Protein AF-A0A7N0TJA2-F1 (afdb_monomer_lite)

Organism: Kalanchoe fedtschenkoi (NCBI:txid63787)

Secondary structure (DSSP, 8-state):
------------------------------------------------TT---TTT-----SSEEEETTEEEEEEHHHHHHHHHHHHHHHHH--

pLDDT: mean 74.28, std 17.7, range [43.88, 97.81]

Sequence (94 aa):
MEQGSNSSQNKQKIDTTLKLGLPQFHREHSSPELIPKPKPKSKGPKVVPGRVCEFCGCTETPTWRRGPSGPNTLCNRCGLRYMRNQKKAKNAEA

Structure (mmCIF, N/CA/C/O backbone):
data_AF-A0A7N0TJA2-F1
#
_entry.id   AF-A0A7N0TJA2-F1
#
loop_
_atom_site.group_PDB
_atom_site.id
_atom_site.type_symbol
_atom_site.label_atom_id
_atom_site.label_alt_id
_atom_site.label_comp_id
_atom_site.label_asym_id
_atom_site.label_entity_id
_atom_site.label_seq_id
_atom_site.pdbx_PDB_ins_code
_atom_site.Cartn_x
_atom_site.Cartn_y
_atom_site.Cartn_z
_atom_site.occupancy
_atom_site.B_iso_or_equiv
_atom_site.auth_seq_id
_atom_site.auth_comp_id
_atom_site.auth_asym_id
_atom_site.auth_atom_id
_atom_site.pdbx_PDB_model_num
ATOM 1 N N . MET A 1 1 ? -30.367 33.251 39.022 1.00 52.94 1 MET A N 1
ATOM 2 C CA . MET A 1 1 ? -29.550 32.954 37.826 1.00 52.94 1 MET A CA 1
ATOM 3 C C . MET A 1 1 ? -29.080 34.286 37.267 1.00 52.94 1 MET A C 1
ATOM 5 O O . MET A 1 1 ? -29.832 35.238 37.400 1.00 52.94 1 MET A O 1
ATOM 9 N N . GLU A 1 2 ? -27.861 34.301 36.717 1.00 46.75 2 GLU A N 1
ATOM 10 C CA . GLU A 1 2 ? -27.069 35.452 36.219 1.00 46.75 2 GLU A CA 1
ATOM 11 C C . GLU A 1 2 ? -26.416 36.292 37.337 1.00 46.75 2 GLU A C 1
ATOM 13 O O . GLU A 1 2 ? -27.101 36.848 38.186 1.00 46.75 2 GLU A O 1
ATOM 18 N N . GLN A 1 3 ? -25.099 36.190 37.594 1.00 43.88 3 GLN A N 1
ATOM 19 C CA . GLN A 1 3 ? -23.919 36.557 36.768 1.00 43.88 3 GLN A CA 1
ATOM 20 C C . GLN A 1 3 ? -23.968 38.051 36.382 1.00 43.88 3 GLN A C 1
ATOM 22 O O . GLN A 1 3 ? -24.968 38.500 35.855 1.00 43.88 3 GLN A O 1
ATOM 27 N N . GLY A 1 4 ? -22.963 38.898 36.597 1.00 45.53 4 GLY A N 1
ATOM 28 C CA . GLY A 1 4 ? -21.614 38.682 37.085 1.00 45.53 4 GLY A CA 1
ATOM 29 C C . GLY A 1 4 ? -20.908 40.012 37.383 1.00 45.53 4 GLY A C 1
ATOM 30 O O . GLY A 1 4 ? -21.218 41.056 36.824 1.00 45.53 4 GLY A O 1
ATOM 31 N N . SER A 1 5 ? -19.959 39.905 38.308 1.00 60.06 5 SER A N 1
ATOM 32 C CA . SER A 1 5 ? -18.592 40.428 38.233 1.00 60.06 5 SER A CA 1
ATOM 33 C C . SER A 1 5 ? -18.355 41.905 37.889 1.00 60.06 5 SER A C 1
ATOM 35 O O . SER A 1 5 ? -18.262 42.319 36.738 1.00 60.06 5 SER A O 1
ATOM 37 N N . ASN A 1 6 ? -18.098 42.643 38.972 1.00 52.38 6 ASN A N 1
ATOM 38 C CA . ASN A 1 6 ? -17.300 43.864 39.076 1.00 52.38 6 ASN A CA 1
ATOM 39 C C . ASN A 1 6 ? -16.091 43.911 38.120 1.00 52.38 6 ASN A C 1
ATOM 41 O O . ASN A 1 6 ? -15.271 42.998 38.112 1.00 52.38 6 ASN A O 1
ATOM 45 N N . SER A 1 7 ? -15.853 45.050 37.473 1.00 50.69 7 SER A N 1
ATOM 46 C CA . SER A 1 7 ? -15.017 46.117 38.053 1.00 50.69 7 SER A CA 1
ATOM 47 C C . SER A 1 7 ? -14.445 47.014 36.951 1.00 50.69 7 SER A C 1
ATOM 49 O O . SER A 1 7 ? -13.601 46.608 36.158 1.00 50.69 7 SER A O 1
ATOM 51 N N . SER A 1 8 ? -14.918 48.257 36.970 1.00 60.25 8 SER A N 1
ATOM 52 C CA . SER A 1 8 ? -14.126 49.480 36.851 1.00 60.25 8 SER A CA 1
ATOM 53 C C . SER A 1 8 ? -13.146 49.606 35.685 1.00 60.25 8 SER A C 1
ATOM 55 O O . SER A 1 8 ? -11.961 49.289 35.753 1.00 60.25 8 SER A O 1
ATOM 57 N N . GLN A 1 9 ? -13.662 50.275 34.660 1.00 59.84 9 GLN A N 1
ATOM 58 C CA . GLN A 1 9 ? -12.917 51.204 33.821 1.00 59.84 9 GLN A CA 1
ATOM 59 C C . GLN A 1 9 ? -11.982 52.078 34.683 1.00 59.84 9 GLN A C 1
ATOM 61 O O . GLN A 1 9 ? -12.451 52.787 35.571 1.00 59.84 9 GLN A O 1
ATOM 66 N N . ASN A 1 10 ? -10.676 52.097 34.402 1.00 58.94 10 ASN A N 1
ATOM 67 C CA . ASN A 1 10 ? -9.862 53.262 34.742 1.00 58.94 10 ASN A CA 1
ATOM 68 C C . ASN A 1 10 ? -8.808 53.549 33.668 1.00 58.94 10 ASN A C 1
ATOM 70 O O . ASN A 1 10 ? -8.186 52.669 33.078 1.00 58.94 10 ASN A O 1
ATOM 74 N N . LYS A 1 11 ? -8.704 54.839 33.403 1.00 56.97 11 LYS A N 1
ATOM 75 C CA . LYS A 1 11 ? -8.215 55.546 32.235 1.00 56.97 11 LYS A CA 1
ATOM 76 C C . LYS A 1 11 ? -6.766 55.985 32.471 1.00 56.97 11 LYS A C 1
ATOM 78 O O . LYS A 1 11 ? -6.414 56.373 33.574 1.00 56.97 11 LYS A O 1
ATOM 83 N N . GLN A 1 12 ? -5.989 55.994 31.385 1.00 53.88 12 GLN A N 1
ATOM 84 C CA . GLN A 1 12 ? -4.779 56.800 31.146 1.00 53.88 12 GLN A CA 1
ATOM 85 C C . GLN A 1 12 ? -3.556 56.615 32.066 1.00 53.88 12 GLN A C 1
ATOM 87 O O . GLN A 1 12 ? -3.573 56.930 33.249 1.00 53.88 12 GLN A O 1
ATOM 92 N N . LYS A 1 13 ? -2.416 56.286 31.445 1.00 50.72 13 LYS A N 1
ATOM 93 C CA . LYS A 1 13 ? -1.188 57.091 31.562 1.00 50.72 13 LYS A CA 1
ATOM 94 C C . LYS A 1 13 ? -0.178 56.699 30.481 1.00 50.72 13 LYS A C 1
ATOM 96 O O . LYS A 1 13 ? 0.203 55.542 30.350 1.00 50.72 13 LYS A O 1
ATOM 101 N N . ILE A 1 14 ? 0.172 57.700 29.687 1.00 61.94 14 ILE A N 1
ATOM 102 C CA . ILE A 1 14 ? 1.318 57.758 28.783 1.00 61.94 14 ILE A CA 1
ATOM 103 C C . ILE A 1 14 ? 2.598 57.920 29.620 1.00 61.94 14 ILE A C 1
ATOM 105 O O . ILE A 1 14 ? 2.568 58.638 30.614 1.00 61.94 14 ILE A O 1
ATOM 109 N N . ASP A 1 15 ? 3.685 57.234 29.266 1.00 51.50 15 ASP A N 1
ATOM 110 C CA . ASP A 1 15 ? 4.905 57.843 28.707 1.00 51.50 15 ASP A CA 1
ATOM 111 C C . ASP A 1 15 ? 6.059 56.815 28.612 1.00 51.50 15 ASP A C 1
ATOM 113 O O . ASP A 1 15 ? 6.246 55.981 29.493 1.00 51.50 15 ASP A O 1
ATOM 117 N N . THR A 1 16 ? 6.756 56.879 27.474 1.00 57.97 16 THR A N 1
ATOM 118 C CA . THR A 1 16 ? 8.197 56.674 27.239 1.00 57.97 16 THR A CA 1
ATOM 119 C C . THR A 1 16 ? 8.975 55.586 28.022 1.00 57.97 16 THR A C 1
ATOM 121 O O . THR A 1 16 ? 9.150 55.655 29.230 1.00 57.97 16 THR A O 1
ATOM 124 N N . THR A 1 17 ? 9.535 54.591 27.307 1.00 64.12 17 THR A N 1
ATOM 125 C CA . THR A 1 17 ? 10.841 53.939 27.602 1.00 64.12 17 THR A CA 1
ATOM 126 C C . THR A 1 17 ? 11.229 52.922 26.504 1.00 64.12 17 THR A C 1
ATOM 128 O O . THR A 1 17 ? 10.548 51.931 26.271 1.00 64.12 17 THR A O 1
ATOM 131 N N . LEU A 1 18 ? 12.346 53.232 25.835 1.00 57.53 18 LEU A N 1
ATOM 132 C CA . LEU A 1 18 ? 13.382 52.382 25.219 1.00 57.53 18 LEU A CA 1
ATOM 133 C C . LEU A 1 18 ? 13.025 51.144 24.353 1.00 57.53 18 LEU A C 1
ATOM 135 O O . LEU A 1 18 ? 12.799 50.036 24.820 1.00 57.53 18 LEU A O 1
ATOM 139 N N . LYS A 1 19 ? 13.179 51.348 23.039 1.00 62.66 19 LYS A N 1
ATOM 140 C CA . LYS A 1 19 ? 14.057 50.614 22.100 1.00 62.66 19 LYS A CA 1
ATOM 141 C C . LYS A 1 19 ? 14.748 49.313 22.596 1.00 62.66 19 LYS A C 1
ATOM 143 O O . LYS A 1 19 ? 15.550 49.350 23.520 1.00 62.66 19 LYS A O 1
ATOM 148 N N . LEU A 1 20 ? 14.616 48.288 21.737 1.00 56.44 20 LEU A N 1
ATOM 149 C CA . LEU A 1 20 ? 15.477 47.109 21.496 1.00 56.44 20 LEU A CA 1
ATOM 150 C C . LEU A 1 20 ? 15.104 45.805 22.223 1.00 56.44 20 LEU A C 1
ATOM 152 O O . LEU A 1 20 ? 15.354 45.645 23.409 1.00 56.44 20 LEU A O 1
ATOM 156 N N . GLY A 1 21 ? 14.629 44.823 21.441 1.00 54.56 21 GLY A N 1
ATOM 157 C CA . GLY A 1 21 ? 14.778 43.409 21.804 1.00 54.56 21 GLY A CA 1
ATOM 158 C C . GLY A 1 21 ? 13.555 42.503 21.669 1.00 54.56 21 GLY A C 1
ATOM 159 O O . GLY A 1 21 ? 13.364 41.657 22.533 1.00 54.56 21 GLY A O 1
ATOM 160 N N . LEU A 1 22 ? 12.748 42.605 20.606 1.00 55.72 22 LEU A N 1
ATOM 161 C CA . LEU A 1 22 ? 11.967 41.438 20.174 1.00 55.72 22 LEU A CA 1
ATOM 162 C C . LEU A 1 22 ? 12.777 40.711 19.095 1.00 55.72 22 LEU A C 1
ATOM 164 O O . LEU A 1 22 ? 13.017 41.317 18.046 1.00 55.72 22 LEU A O 1
ATOM 168 N N . PRO A 1 23 ? 13.198 39.447 19.292 1.00 53.56 23 PRO A N 1
ATOM 169 C CA . PRO A 1 23 ? 13.709 38.664 18.185 1.00 53.56 23 PRO A CA 1
ATOM 170 C C . PRO A 1 23 ? 12.537 38.428 17.233 1.00 53.56 23 PRO A C 1
ATOM 172 O O . PRO A 1 23 ? 11.654 37.606 17.479 1.00 53.56 23 PRO A O 1
ATOM 175 N N . GLN A 1 24 ? 12.505 39.194 16.144 1.00 54.66 24 GLN A N 1
ATOM 176 C CA . GLN A 1 24 ? 11.789 38.779 14.952 1.00 54.66 24 GLN A CA 1
ATOM 177 C C . GLN A 1 24 ? 12.313 37.382 14.624 1.00 54.66 24 GLN A C 1
ATOM 179 O O . GLN A 1 24 ? 13.496 37.225 14.335 1.00 54.66 24 GLN A O 1
ATOM 184 N N . PHE A 1 25 ? 11.449 36.368 14.682 1.00 58.16 25 PHE A N 1
ATOM 185 C CA . PHE A 1 25 ? 11.677 35.096 14.004 1.00 58.16 25 PHE A CA 1
ATOM 186 C C . PHE A 1 25 ? 11.683 35.385 12.494 1.00 58.16 25 PHE A C 1
ATOM 188 O O . PHE A 1 25 ? 10.750 35.048 11.765 1.00 58.16 25 PHE A O 1
ATOM 195 N N . HIS A 1 26 ? 12.727 36.057 12.008 1.00 61.12 26 HIS A N 1
ATOM 196 C CA . HIS A 1 26 ? 13.124 35.912 10.628 1.00 61.12 26 HIS A CA 1
ATOM 197 C C . HIS A 1 26 ? 13.480 34.439 10.492 1.00 61.12 26 HIS A C 1
ATOM 199 O O . HIS A 1 26 ? 14.419 33.927 11.100 1.00 61.12 26 HIS A O 1
ATOM 205 N N . ARG A 1 27 ? 12.637 33.701 9.776 1.00 67.44 27 ARG A N 1
ATOM 206 C CA . ARG A 1 27 ? 12.953 32.338 9.379 1.00 67.44 27 ARG A CA 1
ATOM 207 C C . ARG A 1 27 ? 13.993 32.445 8.270 1.00 67.44 27 ARG A C 1
ATOM 209 O O . ARG A 1 27 ? 13.667 32.250 7.104 1.00 67.44 27 ARG A O 1
ATOM 216 N N . GLU A 1 28 ? 15.209 32.823 8.658 1.00 51.81 28 GLU A N 1
ATOM 217 C CA . GLU A 1 28 ? 16.393 32.809 7.812 1.00 51.81 28 GLU A CA 1
ATOM 218 C C . GLU A 1 28 ? 16.590 31.362 7.398 1.00 51.81 28 GLU A C 1
ATOM 220 O O . GLU A 1 28 ? 16.998 30.492 8.170 1.00 51.81 28 GLU A O 1
ATOM 225 N N . HIS A 1 29 ? 16.191 31.094 6.164 1.00 62.69 29 HIS A N 1
ATOM 226 C CA . HIS A 1 29 ? 16.343 29.819 5.500 1.00 62.69 29 HIS A CA 1
ATOM 227 C C . HIS A 1 29 ? 17.805 29.698 5.052 1.00 62.69 29 HIS A C 1
ATOM 229 O O . HIS A 1 29 ? 18.100 29.537 3.873 1.00 62.69 29 HIS A O 1
ATOM 235 N N . SER A 1 30 ? 18.738 29.782 5.999 1.00 60.22 30 SER A N 1
ATOM 236 C CA . SER A 1 30 ? 20.101 29.320 5.781 1.00 60.22 30 SER A CA 1
ATOM 237 C C . SER A 1 30 ? 20.035 27.805 5.810 1.00 60.22 30 SER A C 1
ATOM 239 O O . SER A 1 30 ? 20.131 27.186 6.863 1.00 60.22 30 SER A O 1
ATOM 241 N N . SER A 1 31 ? 19.756 27.215 4.649 1.00 63.81 31 SER A N 1
ATOM 242 C CA . SER A 1 31 ? 19.939 25.790 4.408 1.00 63.81 31 SER A CA 1
ATOM 243 C C . SER A 1 31 ? 21.434 25.503 4.567 1.00 63.81 31 SER A C 1
ATOM 245 O O . SER A 1 31 ? 22.187 25.880 3.669 1.00 63.81 31 SER A O 1
ATOM 247 N N . PRO A 1 32 ? 21.910 24.870 5.659 1.00 64.25 32 PRO A N 1
ATOM 248 C CA . PRO A 1 32 ? 23.273 24.371 5.655 1.00 64.25 32 PRO A CA 1
ATOM 249 C C . PRO A 1 32 ? 23.351 23.346 4.525 1.00 64.25 32 PRO A C 1
ATOM 251 O O . PRO A 1 32 ? 22.468 22.489 4.408 1.00 64.25 32 PRO A O 1
ATOM 254 N N . GLU A 1 33 ? 24.348 23.489 3.653 1.00 63.53 33 GLU A N 1
ATOM 255 C CA . GLU A 1 33 ? 24.609 22.541 2.578 1.00 63.53 33 GLU A CA 1
ATOM 256 C C . GLU A 1 33 ? 24.503 21.122 3.126 1.00 63.53 33 GLU A C 1
ATOM 258 O O . GLU A 1 33 ? 25.208 20.702 4.048 1.00 63.53 33 GLU A O 1
ATOM 263 N N . LEU A 1 34 ? 23.522 20.409 2.583 1.00 58.25 34 LEU A N 1
ATOM 264 C CA . LEU A 1 34 ? 23.271 19.023 2.883 1.00 58.25 34 LEU A CA 1
ATOM 265 C C . LEU A 1 34 ? 24.523 18.261 2.471 1.00 58.25 34 LEU A C 1
ATOM 267 O O . LEU A 1 34 ? 24.699 17.965 1.293 1.00 58.25 34 LEU A O 1
ATOM 271 N N . ILE A 1 35 ? 25.356 17.881 3.441 1.00 66.50 35 ILE A N 1
ATOM 272 C CA . ILE A 1 35 ? 26.223 16.717 3.279 1.00 66.50 35 ILE A CA 1
ATOM 273 C C . ILE A 1 35 ? 25.288 15.615 2.768 1.00 66.50 35 ILE A C 1
ATOM 275 O O . ILE A 1 35 ? 24.341 15.261 3.489 1.00 66.50 35 ILE A O 1
ATOM 279 N N . PRO A 1 36 ? 25.461 15.091 1.540 1.00 63.62 36 PRO A N 1
ATOM 280 C CA . PRO A 1 36 ? 24.619 14.013 1.077 1.00 63.62 36 PRO A CA 1
ATOM 281 C C . PRO A 1 36 ? 24.972 12.801 1.933 1.00 63.62 36 PRO A C 1
ATOM 283 O O . PRO A 1 36 ? 25.928 12.079 1.661 1.00 63.62 36 PRO A O 1
ATOM 286 N N . LYS A 1 37 ? 24.203 12.581 3.009 1.00 63.28 37 LYS A N 1
ATOM 287 C CA . LYS A 1 37 ? 24.221 11.313 3.733 1.00 63.28 37 LYS A CA 1
ATOM 288 C C . LYS A 1 37 ? 24.071 10.226 2.671 1.00 63.28 37 LYS A C 1
ATOM 290 O O . LYS A 1 37 ? 23.129 10.328 1.874 1.00 63.28 37 LYS A O 1
ATOM 295 N N . PRO A 1 38 ? 24.962 9.220 2.615 1.00 62.56 38 PRO A N 1
ATOM 296 C CA . PRO A 1 38 ? 24.816 8.139 1.659 1.00 62.56 38 PRO A CA 1
ATOM 297 C C . PRO A 1 38 ? 23.447 7.515 1.912 1.00 62.56 38 PRO A C 1
ATOM 299 O O . PRO A 1 38 ? 23.209 6.909 2.958 1.00 62.56 38 PRO A O 1
ATOM 302 N N . LYS A 1 39 ? 22.504 7.741 0.988 1.00 58.84 39 LYS A N 1
ATOM 303 C CA . LYS A 1 39 ? 21.195 7.099 1.046 1.00 58.84 39 LYS A CA 1
ATOM 304 C C . LYS A 1 39 ? 21.498 5.599 1.079 1.00 58.84 39 LYS A C 1
ATOM 306 O O . LYS A 1 39 ? 22.203 5.136 0.175 1.00 58.84 39 LYS A O 1
ATOM 311 N N . PRO A 1 40 ? 21.046 4.833 2.092 1.00 67.25 40 PRO A N 1
ATOM 312 C CA . PRO A 1 40 ? 21.182 3.385 2.032 1.00 67.25 40 PRO A CA 1
ATOM 313 C C . PRO A 1 40 ? 20.585 2.963 0.696 1.00 67.25 40 PRO A C 1
ATOM 315 O O . PRO A 1 40 ? 19.527 3.484 0.345 1.00 67.25 40 PRO A O 1
ATOM 318 N N . LYS A 1 41 ? 21.299 2.124 -0.072 1.00 60.88 41 LYS A N 1
ATOM 319 C CA . LYS A 1 41 ? 20.905 1.665 -1.412 1.00 60.88 41 LYS A CA 1
ATOM 320 C C . LYS A 1 41 ? 19.481 1.111 -1.344 1.00 60.88 41 LYS A C 1
ATOM 322 O O . LYS A 1 41 ? 19.268 -0.077 -1.106 1.00 60.88 41 LYS A O 1
ATOM 327 N N . SER A 1 42 ? 18.496 1.988 -1.506 1.00 61.50 42 SER A N 1
ATOM 328 C CA . SER A 1 42 ? 17.094 1.646 -1.577 1.00 61.50 42 SER A CA 1
ATOM 329 C C . SER A 1 42 ? 17.005 0.834 -2.844 1.00 61.50 42 SER A C 1
ATOM 331 O O . SER A 1 42 ? 17.245 1.376 -3.925 1.00 61.50 42 SER A O 1
ATOM 333 N N . LYS A 1 43 ? 16.770 -0.476 -2.711 1.00 65.81 43 LYS A N 1
ATOM 334 C CA . LYS A 1 43 ? 16.485 -1.326 -3.863 1.00 65.81 43 LYS A CA 1
ATOM 335 C C . LYS A 1 43 ? 15.444 -0.564 -4.676 1.00 65.81 43 LYS A C 1
ATOM 337 O O . LYS A 1 43 ? 14.386 -0.253 -4.130 1.00 65.81 43 LYS A O 1
ATOM 342 N N . GLY A 1 44 ? 15.823 -0.152 -5.891 1.00 60.16 44 GLY A N 1
ATOM 343 C CA . GLY A 1 44 ? 14.996 0.710 -6.730 1.00 60.16 44 GLY A CA 1
ATOM 344 C C . GLY A 1 44 ? 13.572 0.161 -6.794 1.00 60.16 44 GLY A C 1
ATOM 345 O O . GLY A 1 44 ? 13.405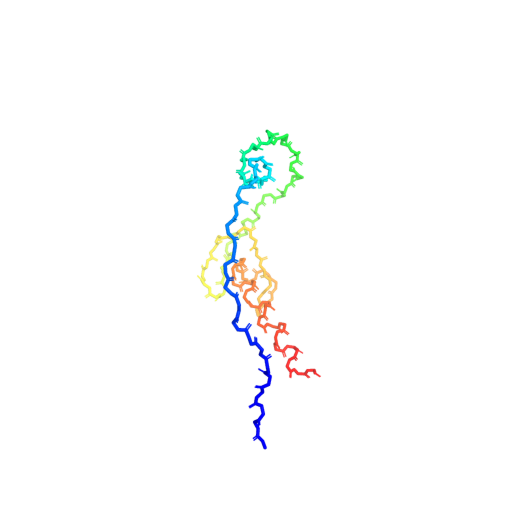 -1.054 -6.610 1.00 60.16 44 GLY A O 1
ATOM 346 N N . PRO A 1 45 ? 12.557 1.023 -6.984 1.00 60.31 45 PRO A N 1
ATOM 347 C CA . PRO A 1 45 ? 11.169 0.591 -6.998 1.00 60.31 45 PRO A CA 1
ATOM 348 C C . PRO A 1 45 ? 11.061 -0.627 -7.908 1.00 60.31 45 PRO A C 1
ATOM 350 O O . PRO A 1 45 ? 11.368 -0.568 -9.096 1.00 60.31 45 PRO A O 1
ATOM 353 N N . LYS A 1 46 ? 10.727 -1.774 -7.310 1.00 60.88 46 LYS A N 1
ATOM 354 C CA . LYS A 1 46 ? 10.468 -2.999 -8.052 1.00 60.88 46 LYS A CA 1
ATOM 355 C C . LYS A 1 46 ? 9.172 -2.735 -8.801 1.00 60.88 46 LYS A C 1
ATOM 357 O O . LYS A 1 46 ? 8.091 -2.951 -8.257 1.00 60.88 46 LYS A O 1
ATOM 362 N N . VAL A 1 47 ? 9.289 -2.186 -10.007 1.00 58.06 47 VAL A N 1
ATOM 363 C CA . VAL A 1 47 ? 8.196 -2.157 -10.971 1.00 58.06 47 VAL A CA 1
ATOM 364 C C . VAL A 1 47 ? 7.953 -3.617 -11.294 1.00 58.06 47 VAL A C 1
ATOM 366 O O . VAL A 1 47 ? 8.734 -4.251 -11.997 1.00 58.06 47 VAL A O 1
ATOM 369 N N . VAL A 1 48 ? 6.961 -4.201 -10.632 1.00 65.12 48 VAL A N 1
ATOM 370 C CA . VAL A 1 48 ? 6.564 -5.569 -10.923 1.00 65.12 48 VAL A CA 1
ATOM 371 C C . VAL A 1 48 ? 5.647 -5.466 -12.136 1.00 65.12 48 VAL A C 1
ATOM 373 O O . VAL A 1 48 ? 4.577 -4.864 -11.999 1.00 65.12 48 VAL A O 1
ATOM 376 N N . PRO A 1 49 ? 6.063 -5.960 -13.315 1.00 69.56 49 PRO A N 1
ATOM 377 C CA . PRO A 1 49 ? 5.245 -5.857 -14.513 1.00 69.56 49 PRO A CA 1
ATOM 378 C C . PRO A 1 49 ? 3.891 -6.536 -14.270 1.00 69.56 49 PRO A C 1
ATOM 380 O O . PRO A 1 49 ? 3.824 -7.601 -13.656 1.00 69.56 49 PRO A O 1
ATOM 383 N N . GLY A 1 50 ? 2.812 -5.877 -14.697 1.00 79.50 50 GLY A N 1
ATOM 384 C CA . GLY A 1 50 ? 1.446 -6.403 -14.611 1.00 79.50 50 GLY A CA 1
ATOM 385 C C . GLY A 1 50 ? 0.686 -6.131 -13.308 1.00 79.50 50 GLY A C 1
ATOM 386 O O . GLY A 1 50 ? -0.436 -6.609 -13.171 1.00 79.50 50 GLY A O 1
ATOM 387 N N . ARG A 1 51 ? 1.232 -5.369 -12.346 1.00 86.31 51 ARG A N 1
ATOM 388 C CA . ARG A 1 51 ? 0.445 -4.954 -11.167 1.00 86.31 51 ARG A CA 1
ATOM 389 C C . ARG A 1 51 ? -0.367 -3.700 -11.451 1.00 86.31 51 ARG A C 1
ATOM 391 O O . ARG A 1 51 ? 0.160 -2.707 -11.941 1.00 86.31 51 ARG A O 1
ATOM 398 N N . VAL A 1 52 ? -1.641 -3.753 -11.075 1.00 94.19 52 VAL A N 1
ATOM 399 C CA . VAL A 1 52 ? -2.623 -2.676 -11.213 1.00 94.19 52 VAL A CA 1
ATOM 400 C C . VAL A 1 52 ? -3.268 -2.452 -9.850 1.00 94.19 52 VAL A C 1
ATOM 402 O O . VAL A 1 52 ? -3.640 -3.401 -9.165 1.00 94.19 52 VAL A O 1
ATOM 405 N N . CYS A 1 53 ? -3.383 -1.195 -9.430 1.00 96.31 53 CYS A N 1
ATOM 406 C CA . CYS A 1 53 ? -4.110 -0.846 -8.216 1.00 96.31 53 CYS A CA 1
ATOM 407 C C . CYS A 1 53 ? -5.600 -1.161 -8.378 1.00 96.31 53 CYS A C 1
ATOM 409 O O . CYS A 1 53 ? -6.252 -0.564 -9.231 1.00 96.31 53 CYS A O 1
ATOM 411 N N . GLU A 1 54 ? -6.161 -1.990 -7.498 1.00 96.31 54 GLU A N 1
ATOM 412 C CA . GLU A 1 54 ? -7.580 -2.389 -7.557 1.00 96.31 54 GLU A CA 1
ATOM 413 C C . GLU A 1 54 ? -8.560 -1.210 -7.452 1.00 96.31 54 GLU A C 1
ATOM 415 O O . GLU A 1 54 ? -9.683 -1.286 -7.930 1.00 96.31 54 GLU A O 1
ATOM 420 N N . PHE A 1 55 ? -8.156 -0.108 -6.811 1.00 96.12 55 PHE A N 1
ATOM 421 C CA . PHE A 1 55 ? -9.056 1.024 -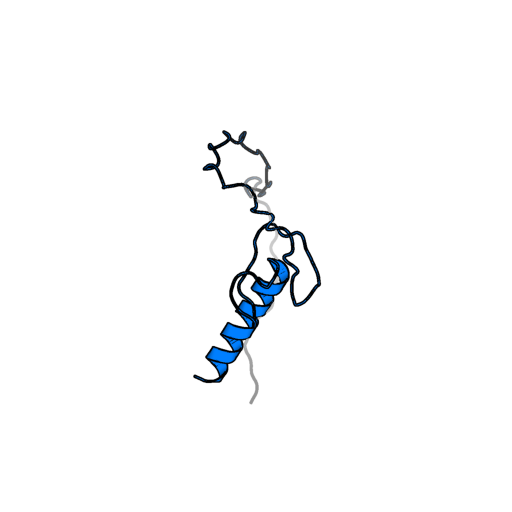6.552 1.00 96.12 55 PHE A CA 1
ATOM 422 C C . PHE A 1 55 ? -8.970 2.139 -7.585 1.00 96.12 55 PHE A C 1
ATOM 424 O O . PHE A 1 55 ? -9.912 2.908 -7.729 1.00 96.12 55 PHE A O 1
ATOM 431 N N . CYS A 1 56 ? -7.817 2.308 -8.229 1.00 97.25 56 CYS A N 1
ATOM 432 C CA . CYS A 1 56 ? -7.602 3.448 -9.120 1.00 97.25 56 CYS A CA 1
ATOM 433 C C . CYS A 1 56 ? -6.947 3.077 -10.449 1.00 97.25 56 CYS A C 1
ATOM 435 O O . CYS A 1 56 ? -6.558 3.975 -11.184 1.00 97.25 56 CYS A O 1
ATOM 437 N N . GLY A 1 57 ? -6.729 1.790 -10.727 1.00 95.62 57 GLY A N 1
ATOM 438 C CA . GLY A 1 57 ? -6.138 1.324 -11.983 1.00 95.62 57 GLY A CA 1
ATOM 439 C C . GLY A 1 57 ? -4.665 1.694 -12.189 1.00 95.62 57 GLY A C 1
ATOM 440 O O . GLY A 1 57 ? -4.097 1.398 -13.231 1.00 95.62 57 GLY A O 1
ATOM 441 N N . CYS A 1 58 ? -4.022 2.345 -11.218 1.00 93.94 58 CYS A N 1
ATOM 442 C CA . CYS A 1 58 ? -2.655 2.819 -11.388 1.00 93.94 58 CYS A CA 1
ATOM 443 C C . CYS A 1 58 ? -1.663 1.649 -11.442 1.00 93.94 58 CYS A C 1
ATOM 445 O O . CYS A 1 58 ? -1.671 0.787 -10.559 1.00 93.94 58 CYS A O 1
ATOM 447 N N . THR A 1 59 ? -0.809 1.653 -12.461 1.00 93.81 59 THR A N 1
ATOM 448 C CA . THR A 1 59 ? 0.251 0.666 -12.716 1.00 93.81 59 THR A CA 1
ATOM 449 C C . THR A 1 59 ? 1.605 1.085 -12.142 1.00 93.81 59 THR A C 1
ATOM 451 O O . THR A 1 59 ? 2.491 0.251 -11.961 1.00 93.81 59 THR A O 1
ATOM 454 N N . GLU A 1 60 ? 1.766 2.364 -11.799 1.00 90.81 60 GLU A N 1
ATOM 455 C CA . GLU A 1 60 ? 3.032 2.945 -11.356 1.00 90.81 60 GLU A CA 1
ATOM 456 C C . GLU A 1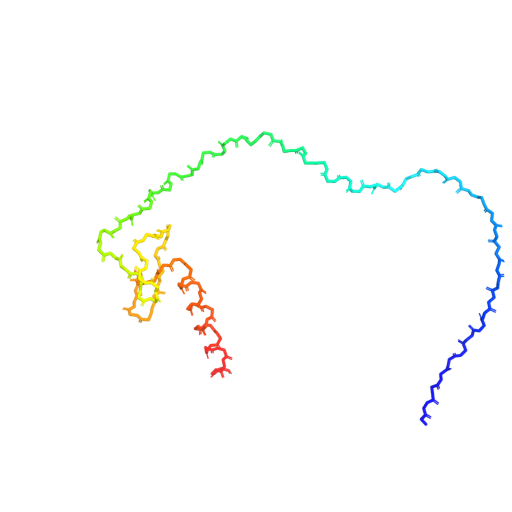 60 ? 2.902 3.573 -9.967 1.00 90.81 60 GLU A C 1
ATOM 458 O O . GLU A 1 60 ? 2.124 4.488 -9.708 1.00 90.81 60 GLU A O 1
ATOM 463 N N . THR A 1 61 ? 3.685 3.085 -9.011 1.00 92.69 61 THR A N 1
ATOM 464 C CA . THR A 1 61 ? 3.659 3.600 -7.640 1.00 92.69 61 THR A CA 1
ATOM 465 C C . THR A 1 61 ? 5.025 3.412 -6.994 1.00 92.69 61 THR A C 1
ATOM 467 O O . THR A 1 61 ? 5.658 2.377 -7.207 1.00 92.69 61 THR A O 1
ATOM 470 N N . PRO A 1 62 ? 5.489 4.349 -6.144 1.00 91.94 62 PRO A N 1
ATOM 471 C CA . PRO A 1 62 ? 6.758 4.186 -5.432 1.00 91.94 62 PRO A CA 1
ATOM 472 C C . PRO A 1 62 ? 6.737 2.993 -4.467 1.00 91.94 62 PRO A C 1
ATOM 474 O O . PRO A 1 62 ? 7.777 2.458 -4.094 1.00 91.94 62 PRO A O 1
ATOM 477 N N . THR A 1 63 ? 5.552 2.578 -4.013 1.00 92.75 63 THR A N 1
ATOM 478 C CA . THR A 1 63 ? 5.371 1.426 -3.124 1.00 92.75 63 THR A CA 1
ATOM 479 C C . THR A 1 63 ? 3.987 0.824 -3.321 1.00 92.75 63 THR A C 1
ATOM 481 O O . THR A 1 63 ? 2.992 1.550 -3.414 1.00 92.75 63 THR A O 1
A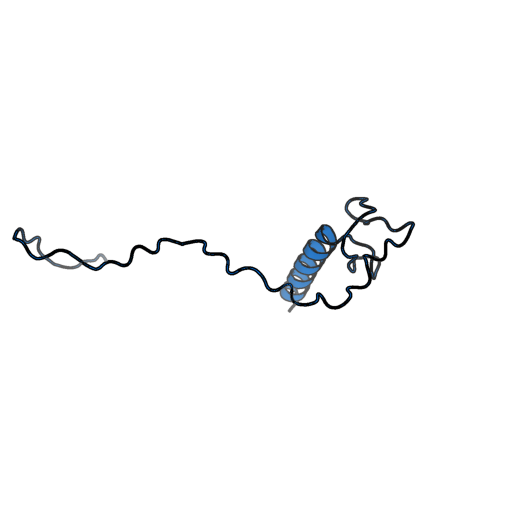TOM 484 N N . TRP A 1 64 ? 3.929 -0.503 -3.349 1.00 94.75 64 TRP A N 1
ATOM 485 C CA . TRP A 1 64 ? 2.692 -1.276 -3.318 1.00 94.75 64 TRP A CA 1
ATOM 486 C C . TRP A 1 64 ? 2.316 -1.596 -1.869 1.00 94.75 64 TRP A C 1
ATOM 488 O O . TRP A 1 64 ? 3.176 -1.881 -1.038 1.00 94.75 64 TRP A O 1
ATOM 498 N N . ARG A 1 65 ? 1.028 -1.511 -1.545 1.00 96.38 65 ARG A N 1
ATOM 499 C CA . ARG A 1 65 ? 0.476 -1.738 -0.203 1.00 96.38 65 ARG A CA 1
ATOM 500 C C . ARG A 1 65 ? -0.539 -2.875 -0.225 1.00 96.38 65 ARG A C 1
ATOM 502 O O . ARG A 1 65 ? -1.065 -3.232 -1.275 1.00 96.38 65 ARG A O 1
ATOM 509 N N . ARG A 1 66 ? -0.813 -3.446 0.952 1.00 95.00 66 ARG A N 1
ATOM 510 C CA . ARG A 1 66 ? -1.870 -4.449 1.140 1.00 95.00 66 ARG A CA 1
ATOM 511 C C . ARG A 1 66 ? -3.245 -3.809 0.923 1.00 95.00 66 ARG A C 1
ATOM 513 O O . ARG A 1 66 ? -3.507 -2.735 1.468 1.00 95.00 66 ARG A O 1
ATOM 520 N N . GLY A 1 67 ? -4.085 -4.480 0.149 1.00 94.69 67 GLY A N 1
ATOM 521 C CA . GLY A 1 67 ? -5.480 -4.135 -0.082 1.00 94.69 67 GLY A CA 1
ATOM 522 C C . GLY A 1 67 ? -6.442 -5.215 0.403 1.00 94.69 67 GLY A C 1
ATOM 523 O O . GLY A 1 67 ? -6.038 -6.082 1.185 1.00 94.69 67 GLY A O 1
ATOM 524 N N . PRO A 1 68 ? -7.711 -5.146 -0.025 1.00 94.69 68 PRO A N 1
ATOM 525 C CA . PRO A 1 68 ? -8.728 -6.134 0.328 1.00 94.69 68 PRO A CA 1
ATOM 526 C C . PRO A 1 68 ? -8.389 -7.530 -0.204 1.00 94.69 68 PRO A C 1
ATOM 528 O O . PRO A 1 68 ? -8.495 -8.494 0.546 1.00 94.69 68 PRO A O 1
ATOM 531 N N . SER A 1 69 ? -7.874 -7.629 -1.432 1.00 93.25 69 SER A N 1
ATOM 532 C CA . SER A 1 69 ? -7.540 -8.913 -2.066 1.00 93.25 69 SER A CA 1
ATOM 533 C C . SER A 1 69 ? -6.182 -9.484 -1.645 1.00 93.25 69 SER A C 1
ATOM 535 O O . SER A 1 69 ? -5.785 -10.549 -2.108 1.00 93.25 69 SER A O 1
ATOM 537 N N .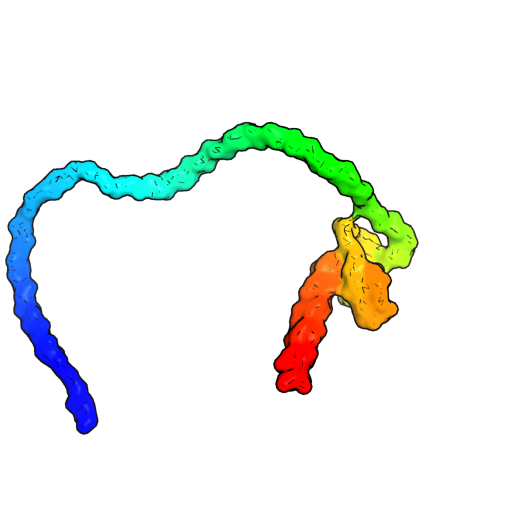 GLY A 1 70 ? -5.448 -8.799 -0.758 1.00 90.38 70 GLY A N 1
ATOM 538 C CA . GLY A 1 70 ? -4.195 -9.301 -0.194 1.00 90.38 70 GLY A CA 1
ATOM 539 C C . GLY A 1 70 ? -3.001 -8.351 -0.342 1.00 90.38 70 GLY A C 1
ATOM 540 O O . GLY A 1 70 ? -3.158 -7.129 -0.438 1.00 90.38 70 GLY A O 1
ATOM 541 N N . PRO A 1 71 ? -1.760 -8.863 -0.236 1.00 93.06 71 PRO A N 1
ATOM 542 C CA . PRO A 1 71 ? -0.561 -8.032 -0.265 1.00 93.06 71 PRO A CA 1
ATOM 543 C C . PRO A 1 71 ? -0.315 -7.424 -1.652 1.00 93.06 71 PRO A C 1
ATOM 545 O O . PRO A 1 71 ? -0.467 -8.085 -2.670 1.00 93.06 71 PRO A O 1
ATOM 548 N N . ASN A 1 72 ? 0.181 -6.185 -1.678 1.00 92.19 72 ASN A N 1
ATOM 549 C CA . ASN A 1 72 ? 0.614 -5.476 -2.890 1.00 92.19 72 ASN A CA 1
ATOM 550 C C . ASN A 1 72 ? -0.464 -5.235 -3.961 1.00 92.19 72 ASN A C 1
ATOM 552 O O . ASN A 1 72 ? -0.120 -5.104 -5.133 1.00 92.19 72 ASN A O 1
ATOM 556 N N . THR A 1 73 ? -1.734 -5.149 -3.580 1.00 95.19 73 THR A N 1
ATOM 557 C CA . THR A 1 73 ? -2.835 -4.949 -4.531 1.00 95.19 73 THR A CA 1
ATOM 558 C C . THR A 1 73 ? -3.269 -3.484 -4.668 1.00 95.19 73 THR A C 1
ATOM 560 O O . THR A 1 73 ? -3.988 -3.120 -5.594 1.00 95.19 73 THR A O 1
ATOM 563 N N . LEU A 1 74 ? -2.792 -2.598 -3.784 1.00 96.75 74 LEU A N 1
ATOM 564 C CA . LEU A 1 74 ? -3.087 -1.165 -3.842 1.00 96.75 74 LEU A CA 1
ATOM 565 C C . LEU A 1 74 ? -1.828 -0.330 -4.047 1.00 96.75 74 LEU A C 1
ATOM 567 O O . LEU A 1 74 ? -0.761 -0.623 -3.504 1.00 96.75 74 LEU A O 1
ATOM 571 N N . CYS A 1 75 ? -1.975 0.786 -4.759 1.00 97.19 75 CYS A N 1
ATOM 572 C CA . CYS A 1 75 ? -0.939 1.808 -4.820 1.00 97.19 75 CYS A CA 1
ATOM 573 C C . CYS A 1 75 ? -0.742 2.485 -3.453 1.00 97.19 75 CYS A C 1
ATOM 575 O O . CYS A 1 75 ? -1.539 2.327 -2.519 1.00 97.19 75 CYS A O 1
ATOM 577 N N . ASN A 1 76 ? 0.300 3.309 -3.336 1.00 97.19 76 ASN A N 1
ATOM 578 C CA . ASN A 1 76 ? 0.628 3.975 -2.078 1.00 97.19 76 ASN A CA 1
ATOM 579 C C . ASN A 1 76 ? -0.532 4.846 -1.554 1.00 97.19 76 ASN A C 1
ATOM 581 O O . ASN A 1 76 ? -0.861 4.793 -0.368 1.00 97.19 76 ASN A O 1
ATOM 585 N N . ARG A 1 77 ? -1.197 5.613 -2.430 1.00 97.00 77 ARG A N 1
ATOM 586 C CA . ARG A 1 77 ? -2.316 6.491 -2.047 1.00 97.00 77 ARG A CA 1
ATOM 587 C C . ARG A 1 77 ? -3.525 5.692 -1.562 1.00 97.00 77 ARG A C 1
ATOM 589 O O . ARG A 1 77 ? -4.061 5.997 -0.495 1.00 97.00 77 ARG A O 1
ATOM 596 N N . CYS A 1 78 ? -3.941 4.692 -2.333 1.00 97.81 78 CYS A N 1
ATOM 597 C CA . CYS A 1 78 ? -5.120 3.883 -2.037 1.00 97.81 78 CYS A CA 1
ATOM 598 C C . CYS A 1 78 ? -4.910 3.024 -0.789 1.00 97.81 78 CYS A C 1
ATOM 600 O O . CYS A 1 78 ? -5.760 3.023 0.099 1.00 97.81 78 CYS A O 1
ATOM 602 N N . GLY A 1 79 ? -3.739 2.399 -0.644 1.00 97.19 79 GLY A N 1
ATOM 603 C CA . GLY A 1 79 ? -3.428 1.577 0.524 1.00 97.19 79 GLY A CA 1
ATOM 604 C C . GLY A 1 79 ? -3.405 2.361 1.839 1.00 97.19 79 GLY A C 1
ATOM 605 O O . GLY A 1 79 ? -3.868 1.862 2.861 1.00 97.19 79 GLY A O 1
ATOM 606 N N . LEU A 1 80 ? -2.931 3.615 1.834 1.00 96.75 80 LEU A N 1
ATOM 607 C CA . LEU A 1 80 ? -2.972 4.472 3.029 1.00 96.75 80 LEU A CA 1
ATOM 608 C C . LEU A 1 80 ? -4.398 4.849 3.448 1.00 96.75 80 LEU A C 1
ATOM 610 O O . LEU A 1 80 ? -4.657 5.012 4.642 1.00 96.75 80 LEU A O 1
ATOM 614 N N . ARG A 1 81 ? -5.307 5.035 2.482 1.00 96.62 81 ARG A N 1
ATOM 615 C CA . ARG A 1 81 ? -6.731 5.275 2.762 1.00 96.62 81 ARG A CA 1
ATOM 616 C C . ARG A 1 81 ? -7.369 4.007 3.323 1.00 96.62 81 ARG A C 1
ATOM 618 O O . ARG A 1 81 ? -7.937 4.058 4.407 1.00 96.62 81 ARG A O 1
ATOM 625 N N . TYR A 1 82 ? -7.165 2.874 2.653 1.00 96.50 82 TYR A N 1
ATOM 626 C CA . TYR A 1 82 ? -7.668 1.573 3.089 1.00 96.50 82 TYR A CA 1
ATOM 627 C C . TYR A 1 82 ? -7.263 1.252 4.535 1.00 96.50 82 TYR A C 1
ATOM 629 O O . TYR A 1 82 ? -8.122 1.007 5.373 1.00 96.50 82 TYR A O 1
ATOM 637 N N . MET A 1 83 ? -5.977 1.372 4.881 1.00 94.94 83 MET A N 1
ATOM 638 C CA . MET A 1 83 ? -5.488 1.094 6.239 1.00 94.94 83 MET A CA 1
ATOM 639 C C . MET A 1 83 ? -6.141 1.976 7.316 1.00 94.94 83 MET A C 1
ATOM 641 O O . MET A 1 83 ? -6.474 1.486 8.395 1.00 94.94 83 MET A O 1
ATOM 645 N N . ARG A 1 84 ? -6.336 3.273 7.040 1.00 94.50 84 ARG A N 1
ATOM 646 C CA . ARG A 1 84 ? -7.022 4.179 7.974 1.00 94.50 84 ARG A CA 1
ATOM 647 C C . ARG A 1 84 ? -8.476 3.771 8.182 1.00 94.50 84 ARG A C 1
ATOM 649 O O . ARG A 1 84 ? -8.941 3.791 9.318 1.00 94.50 84 ARG A O 1
ATOM 656 N N . ASN A 1 85 ? -9.163 3.373 7.116 1.00 93.50 85 ASN A N 1
ATOM 657 C CA . ASN A 1 85 ? -10.543 2.906 7.191 1.00 93.50 85 ASN A CA 1
ATOM 658 C C . ASN A 1 85 ? -10.644 1.580 7.967 1.00 93.50 85 ASN A C 1
ATOM 660 O O . ASN A 1 85 ? -11.483 1.472 8.856 1.00 93.50 85 ASN A O 1
ATOM 664 N N . GLN A 1 86 ? -9.723 0.635 7.744 1.00 91.38 86 GLN A N 1
ATOM 665 C CA . GLN A 1 86 ? -9.675 -0.629 8.492 1.00 91.38 86 GLN A CA 1
ATOM 666 C C . GLN A 1 86 ? -9.438 -0.418 9.995 1.00 91.38 86 GLN A C 1
ATOM 668 O O . GLN A 1 86 ? -10.052 -1.097 10.814 1.00 91.38 86 GLN A O 1
ATOM 673 N N . LYS A 1 87 ? -8.562 0.522 10.384 1.00 89.19 87 LYS A N 1
ATOM 674 C CA . LYS A 1 87 ? -8.318 0.824 11.807 1.00 89.19 87 LYS A CA 1
ATOM 675 C C . LYS A 1 87 ? -9.558 1.415 12.485 1.00 89.19 87 LYS A C 1
ATOM 677 O O . LYS A 1 87 ? -9.826 1.071 13.629 1.00 89.19 87 LYS A O 1
ATOM 682 N N . LYS A 1 88 ? -10.311 2.272 11.785 1.00 86.12 88 LYS A N 1
ATOM 683 C CA . LYS A 1 88 ? -11.571 2.832 12.297 1.00 86.12 88 LYS A CA 1
ATOM 684 C C . LYS A 1 88 ? -12.627 1.750 12.512 1.00 86.12 88 LYS A C 1
ATOM 686 O O . LYS A 1 88 ? -13.225 1.727 13.574 1.00 86.12 88 LYS A O 1
ATOM 691 N N . ALA A 1 89 ? -12.796 0.843 11.548 1.00 84.62 89 ALA A N 1
ATOM 692 C CA . ALA A 1 89 ? -13.746 -0.262 11.669 1.00 84.62 89 ALA A CA 1
ATOM 693 C C . ALA A 1 89 ? -13.426 -1.163 12.875 1.00 84.62 89 ALA A C 1
ATOM 695 O O . ALA A 1 89 ? -14.303 -1.454 13.673 1.00 84.62 89 ALA A O 1
ATOM 696 N N . LYS A 1 90 ? -12.150 -1.516 13.077 1.00 83.12 90 LYS A N 1
ATOM 697 C CA . LYS A 1 90 ? -11.729 -2.329 14.232 1.00 83.12 90 LYS A CA 1
ATOM 698 C C . LYS A 1 90 ? -11.936 -1.654 15.589 1.00 83.12 90 LYS A C 1
ATOM 700 O O . LYS A 1 90 ? -12.088 -2.350 16.576 1.00 83.12 90 LYS A O 1
ATOM 705 N N . ASN A 1 91 ? -11.891 -0.324 15.639 1.00 79.94 91 ASN A N 1
ATOM 706 C CA . ASN A 1 91 ? -12.096 0.444 16.868 1.00 79.94 91 ASN A CA 1
ATOM 707 C C . ASN A 1 91 ? -13.574 0.762 17.137 1.00 79.94 91 ASN A C 1
ATOM 709 O O . ASN A 1 91 ? -13.881 1.318 18.179 1.00 79.94 91 ASN A O 1
ATOM 713 N N . ALA A 1 92 ? -14.468 0.519 16.179 1.00 74.31 92 ALA A N 1
ATOM 714 C CA . ALA A 1 92 ? -15.907 0.674 16.380 1.00 74.31 92 ALA A CA 1
ATOM 715 C C . ALA A 1 92 ? -16.556 -0.611 16.924 1.00 74.31 92 ALA A C 1
ATOM 717 O O . ALA A 1 92 ? -17.652 -0.547 17.462 1.00 74.31 92 ALA A O 1
ATOM 718 N N . GLU A 1 93 ? -15.874 -1.749 16.774 1.00 63.78 93 GLU A N 1
ATOM 719 C CA . GLU A 1 93 ? -16.325 -3.081 17.204 1.00 63.78 93 GLU A CA 1
ATOM 720 C C . GLU A 1 93 ? -15.779 -3.487 18.593 1.00 63.78 93 GLU A C 1
ATOM 722 O O . GLU A 1 93 ? -16.107 -4.557 19.093 1.00 63.78 93 GLU A O 1
ATOM 727 N N . ALA A 1 94 ? -14.913 -2.667 19.200 1.00 57.69 94 ALA A N 1
ATOM 728 C CA . ALA A 1 94 ? -14.287 -2.907 20.506 1.00 57.69 94 ALA A CA 1
ATOM 729 C C . ALA A 1 94 ? -14.747 -1.856 21.518 1.00 57.69 94 ALA A C 1
ATOM 731 O O . ALA A 1 94 ? -14.950 -2.233 22.692 1.00 57.69 94 ALA A O 1
#

Foldseek 3Di:
DDDDDDDDDDDDDDDDDDDDDDPDPPVPPPPDPDPPPPDPPPPAQPQPPPAAAPPPRDSDARDFQADPVGGRNHHPVVRVVRVVVVVVVVVVVD

InterPro domains:
  IPR000679 Zinc finger, GATA-type [PF00320] (53-85)
  IPR000679 Zinc finger, GATA-type [PS50114] (47-82)
  IPR000679 Zinc finger, GATA-type [SM00401] (47-94)
  IPR000679 Zinc finger, GATA-type [cd00202] (52-82)
  IPR013088 Zinc finger, NHR/GATA-type [G3DSA:3.30.50.10] (47-94)

Radius of gyration: 29.37 Å; chains: 1; bounding box: 56×67×54 Å

=== Feature glossary ===
Reading guide. The protein is described through the following features:

Foldseek 3Di. A 3Di character summarizes, for each residue, the relative orientation of the Cα frame of its nearest spatial neighbor. Because it encodes fold topology rather than chemistry, 3Di alignments detect remote structural similarity that sequence alignment misses.

Contact-map, Ramachandran, and PAE plots. Plot images: a contact map (which residues are close in 3D, as an N×N binary image), a Ramachandran scatter (backbone torsion angles, revealing secondary-structure composition at a glance), and — for AlphaFold structures — a PAE heatmap (pairwise prediction confidence).

Radius of gyration, Cα contacts, bounding box. Radius of gyration (Rg) is the root-mean-square distance of Cα atoms from their centroid — a single number for overall size and compactness. A globular domain of N residues has Rg ≈ 2.2·N^0.38 Å; an extended or disordered chain has a much larger Rg. The Cα contact count is the number of residue pairs whose Cα atoms are within 8 Å and are more than four positions apart in sequence — a standard proxy for tertiary packing density. The bounding box is the smallest axis-aligned box enclosing all Cα atoms.

Secondary structure (8-state, DSSP). Eight-state secondary structure (DSSP): H is the canonical α-helix, G the tighter 3₁₀-helix, I the wider π-helix; E/B are β-structure, T and S are turns and bends, and '-' is everything else. DSSP derives these from the pattern of main-chain N–H···O=C hydrogen bonds, not from the sequence.

B-factor. B-factor (Debye–Waller factor) reflects atomic displacement in the crystal lattice. It is an experimental observable (units Å²), not a prediction; low values mean the atom is pinned down, high values mean it moves or is heterogeneous across the crystal.

pLDDT. pLDDT is the predicted lDDT-Cα score: AlphaFold's confidence that the local environment of each residue (all inter-atomic distances within 15 Å) is correctly placed. It is a per-residue number between 0 and 100, with higher meaning more reliable.

Nearest PDB structures. Nearest PDB neighbors are the top structural matches found by Foldseek when searching this structure against the entire Protein Data Bank. Each hit reports a TM-score (0 to 1; >0.5 almost always implies the same fold) and an E-value. These are *structural* homologs — they may share no detectable sequence similarity.

Solvent-accessible surface area. Accessible surface area quantifies burial. A residue with SASA near zero is packed into the hydrophobic core; one with SASA >100 Å² sits on the surface. Computed here via the Shrake–Rupley numerical algorithm with a 1.4 Å probe.

Rendered structure images. Structure im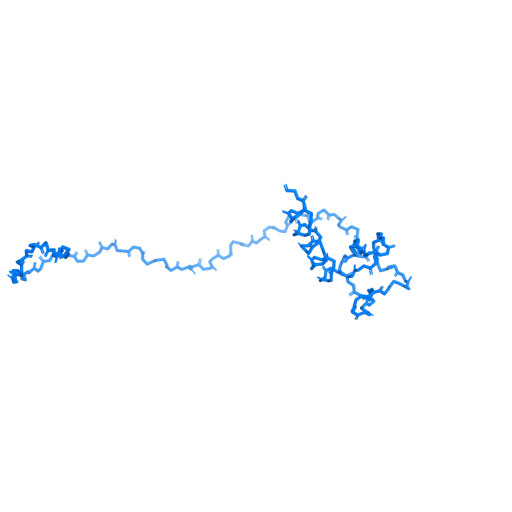ages are PyMOL renders from six orthogonal camera directions. Cartoon representation draws helices as coils and strands as arrows; sticks shows the backbone as bonds; surface shows the solvent-excluded envelope. Rainbow coloring maps sequence position to hue (blue→red, N→C); chain coloring assigns a distinct color per polypeptide.

Backbone torsions (φ/ψ). φ (phi) and ψ (psi) are the two rotatable backbone dihedrals per residue: φ is the C(i-1)–N–Cα–C torsion, ψ is the N–Cα–C–N(i+1) torsion, both in degrees on (−180°, 180°]. α-helical residues cluster near (−60°, −45°); β-strand residues near (−120°, +130°). A Ramachandran plot is simply a scatter of (φ, ψ) for every residue.

Predicted aligned error. Predicted Aligned Error (PAE) is an AlphaFold confidence matrix: entry (i, j) is the expected error in the position of residue j, in ångströms, when the prediction is superimposed on the true structure at residue i. Low PAE within a block of residues means that block is internally rigid and well-predicted; high PAE between two blocks means their relative placement is uncertain even if each block individually is confident.

mmCIF coordinates. Structure coordinates are given as an mmCIF _atom_site loop: one row per atom with element, residue name, chain id, sequence number, and x/y/z position in Å. Only the four main-chain atoms per residue are included here; side chains are omitted to keep the record compact.

InterPro / GO / CATH / organism. Database cross-references. InterPro integrates a dozen domain/family signature databases into unified entries with residue-range hits. GO terms attach function/process/location labels with evidence codes. CATH codes position the fold in a four-level structural taxonomy. Organism is the NCBI-taxonomy species name.

Secondary structure (3-state, P-SEA). SS3 is a coarse helix/strand/coil call (letters a/b/c) made by the P-SEA algorithm from inter-Cα distances and dihedrals. It is less detailed than DSSP but needs only Cα positions.

Sequence. Sequence gives the chain of amino acids in standard one-letter code (A=alanine, C=cysteine, …, Y=tyrosine), read N→C. It is the only feature that is directly encoded by the gene; all structural features are derived from the folded form of this sequence.